Protein AF-A0A7W1EC37-F1 (afdb_monomer)

Foldseek 3Di:
DCVLVQDDPVVVVVVVVVCVVVVVVVCVVPVPVVVCLLLCVQFAPVVLSPDPVLVVQLVVQLCVVVVVCVVVVHDDDSLCSSLVSNQVSRCVVVVNDTPVVCCCVSRVVCVVVVVVVVVVVCCVVVVVVVVVCVVVLVDPPFFWDQDPDGDDPDSSDDPPDDDDDTDTDRD

Secondary structure (DSSP, 8-state):
-TTTTSS-HHHHHHHHHHHHHHHHHHHHHH-HHHHHHHTTBTTB-HHHHT-HHHHHHHHHHHHHHHHHHHHTT----HHHHHHHHHHHHHHHHTTT---HHHHIIIIIHHHHHHHHHHHHHHHHHHHHHHHHHHHTT--TT----BTTB-----SS---------------

Sequence (171 aa):
MIGSGTTGYRTALPWATVTTMLGSLLALLLARGLIAAFRGKGLVPEALTADPAFLLSVSVAAALTVLLATRLGLPVSTTHALIGGLVGAGAVATHGHLDLARLGATFVLPLLLSPLLALGLTVVLYGALARLRRGLGIARTSCLCAGEALLALSPAGAAALSATPISVTTG

Mean predicted aligned error: 11.74 Å

Nearest PDB structures (foldseek):
  1knz-assembly4_N  TM=3.595E-01  e=8.057E+00  Simian rotavirus A/SA11

Solvent-accessible surface area (backbone atoms only — not comparable to full-atom values): 10120 Å² total; per-residue (Å²): 87,64,92,53,70,50,41,56,69,85,61,48,51,61,55,52,52,53,52,51,51,51,49,51,54,50,42,65,73,72,40,63,71,58,56,50,57,75,57,40,71,77,47,49,64,67,74,53,65,69,33,66,67,53,52,48,53,19,51,49,48,16,48,53,51,51,51,52,34,55,75,71,72,46,95,72,60,68,66,58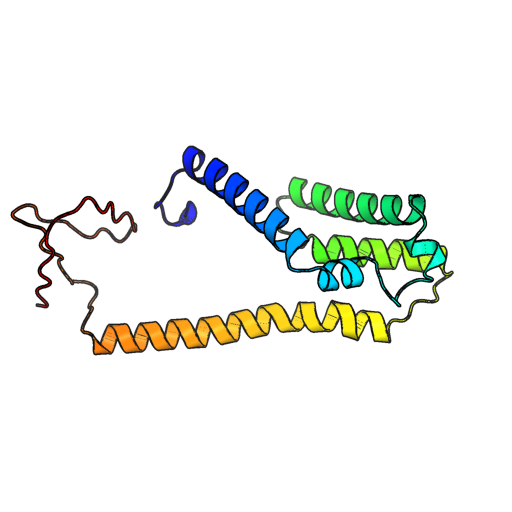,31,39,52,52,16,45,52,53,53,40,32,65,77,47,76,62,68,60,46,60,68,51,44,40,64,71,47,52,46,55,63,59,46,49,60,53,52,50,49,54,50,47,54,52,51,53,50,51,52,53,50,50,38,59,74,70,64,67,52,100,75,65,56,55,50,57,68,102,50,86,53,77,83,59,93,54,71,67,84,80,85,75,92,74,86,76,55,84,62,87,127

Structure (mmCIF, N/CA/C/O backbone):
data_AF-A0A7W1EC37-F1
#
_entry.id   AF-A0A7W1EC37-F1
#
loop_
_atom_site.group_PDB
_atom_site.id
_atom_site.type_symbol
_atom_site.label_atom_id
_atom_site.label_alt_id
_atom_site.label_comp_id
_atom_site.label_asym_id
_atom_site.label_entity_id
_atom_site.label_seq_id
_atom_site.pdbx_PDB_ins_code
_atom_site.Cartn_x
_atom_site.Cartn_y
_atom_site.Cartn_z
_atom_site.occupancy
_atom_site.B_iso_or_equiv
_atom_site.auth_seq_id
_atom_site.auth_comp_id
_atom_site.auth_asym_id
_atom_site.auth_atom_id
_atom_site.pdbx_PDB_model_num
ATOM 1 N N . MET A 1 1 ? -9.417 2.167 20.026 1.00 62.41 1 MET A N 1
ATOM 2 C CA . MET A 1 1 ? -8.679 2.830 21.122 1.00 62.41 1 MET A CA 1
ATOM 3 C C . MET A 1 1 ? -9.112 4.282 21.267 1.00 62.41 1 MET A C 1
ATOM 5 O O . MET A 1 1 ? -9.833 4.576 22.207 1.00 62.41 1 MET A O 1
ATOM 9 N N . ILE A 1 2 ? -8.787 5.165 20.315 1.00 80.88 2 ILE A N 1
ATOM 10 C CA . ILE A 1 2 ? -9.208 6.578 20.399 1.00 80.88 2 ILE A CA 1
ATOM 11 C C . ILE A 1 2 ? -10.729 6.713 20.203 1.00 80.88 2 ILE A C 1
ATOM 13 O O . ILE A 1 2 ? -11.407 7.305 21.032 1.00 80.88 2 ILE A O 1
ATOM 17 N N . GLY A 1 3 ? -11.293 6.062 19.178 1.00 79.06 3 GLY A N 1
ATOM 18 C CA . GLY A 1 3 ? -12.744 6.086 18.926 1.00 79.06 3 GLY A CA 1
ATOM 19 C C . GLY A 1 3 ? -13.606 5.352 19.965 1.00 79.06 3 GLY A C 1
ATOM 20 O O . GLY A 1 3 ? -14.812 5.546 19.992 1.00 79.06 3 GLY A O 1
ATOM 21 N N . SER A 1 4 ? -13.005 4.523 20.827 1.00 81.19 4 SER A N 1
ATOM 22 C CA . SER A 1 4 ? -13.695 3.804 21.911 1.00 81.19 4 SER A CA 1
ATOM 23 C C . SER A 1 4 ? -13.587 4.512 23.268 1.00 81.19 4 SER A C 1
ATOM 25 O O . SER A 1 4 ? -14.060 3.975 24.264 1.00 81.19 4 SER A O 1
ATOM 27 N N . GLY A 1 5 ? -12.919 5.673 23.333 1.00 76.75 5 GLY A N 1
ATOM 28 C CA . GLY A 1 5 ? -12.695 6.428 24.573 1.00 76.75 5 GLY A CA 1
ATOM 29 C C . GLY A 1 5 ? -11.745 5.761 25.576 1.00 76.75 5 GLY A C 1
ATOM 30 O O . GLY A 1 5 ? -11.600 6.246 26.691 1.00 76.75 5 GLY A O 1
ATOM 31 N N . THR A 1 6 ? -11.088 4.658 25.203 1.00 79.88 6 THR A N 1
ATOM 32 C CA . THR A 1 6 ? -10.270 3.852 26.126 1.00 79.88 6 THR A CA 1
ATOM 33 C C . THR A 1 6 ? -8.872 4.434 26.345 1.00 79.88 6 THR A C 1
ATOM 35 O O . THR A 1 6 ? -8.263 4.180 27.378 1.00 79.88 6 THR A O 1
ATOM 38 N N . THR A 1 7 ? -8.335 5.200 25.386 1.00 80.06 7 THR A N 1
ATOM 39 C CA . THR A 1 7 ? -7.050 5.912 25.517 1.00 80.06 7 THR A CA 1
ATOM 40 C C . THR A 1 7 ? -7.074 7.259 24.787 1.00 80.06 7 THR A C 1
ATOM 42 O O . THR A 1 7 ? -7.719 7.403 23.747 1.00 80.06 7 THR A O 1
ATOM 45 N N . GLY A 1 8 ? -6.358 8.256 25.322 1.00 85.19 8 GLY A N 1
ATOM 46 C CA . GLY A 1 8 ? -6.213 9.579 24.705 1.00 85.19 8 GLY A CA 1
ATOM 47 C C . GLY A 1 8 ? -5.173 9.610 23.578 1.00 85.19 8 GLY A C 1
ATOM 48 O O . GLY A 1 8 ? -4.276 8.773 23.517 1.00 85.19 8 GLY A O 1
ATOM 49 N N . TYR A 1 9 ? -5.244 10.615 22.699 1.00 86.44 9 TYR A N 1
ATOM 50 C CA . TYR A 1 9 ? -4.319 10.758 21.561 1.00 86.44 9 TYR A CA 1
ATOM 51 C C . TYR A 1 9 ? -2.842 10.806 21.990 1.00 86.44 9 TYR A C 1
ATOM 53 O O . TYR A 1 9 ? -1.997 10.113 21.425 1.00 86.44 9 TYR A O 1
ATOM 61 N N . ARG A 1 10 ? -2.542 11.580 23.044 1.00 87.94 10 ARG A N 1
ATOM 62 C CA . ARG A 1 10 ? -1.172 11.786 23.545 1.00 87.94 10 ARG A CA 1
ATOM 63 C C . ARG A 1 10 ? -0.522 10.503 24.063 1.00 87.94 10 ARG A C 1
ATOM 65 O O . ARG A 1 10 ? 0.695 10.386 24.003 1.00 87.94 10 ARG A O 1
ATOM 72 N N . THR A 1 11 ? -1.315 9.552 24.553 1.00 86.75 11 THR A N 1
ATOM 73 C CA . THR A 1 11 ? -0.819 8.248 25.005 1.00 86.75 11 THR A CA 1
ATOM 74 C C . THR A 1 11 ? -0.880 7.204 23.897 1.00 86.75 11 THR A C 1
ATOM 76 O O . THR A 1 11 ? 0.028 6.393 23.793 1.00 86.75 11 THR A O 1
ATOM 79 N N . ALA A 1 12 ? -1.885 7.233 23.020 1.00 89.31 12 ALA A N 1
ATOM 80 C CA . ALA A 1 12 ? -2.005 6.277 21.920 1.00 89.31 12 ALA A CA 1
ATOM 81 C C . ALA A 1 12 ? -0.859 6.388 20.897 1.00 89.31 12 ALA A C 1
ATOM 83 O O . ALA A 1 12 ? -0.392 5.369 20.391 1.00 89.31 12 ALA A O 1
ATOM 84 N N . LEU A 1 13 ? -0.388 7.608 20.615 1.00 91.00 13 LEU A N 1
ATOM 85 C CA . LEU A 1 13 ? 0.644 7.853 19.608 1.00 91.00 13 LEU A CA 1
ATOM 86 C C . LEU A 1 13 ? 1.986 7.144 19.897 1.00 91.00 13 LEU A C 1
ATOM 88 O O . LEU A 1 13 ? 2.445 6.424 19.011 1.00 91.00 13 LEU A O 1
ATOM 92 N N . PRO A 1 14 ? 2.610 7.259 21.090 1.00 92.94 14 PRO A N 1
ATOM 93 C CA . PRO A 1 14 ? 3.864 6.554 21.375 1.00 92.94 14 PRO A CA 1
ATOM 94 C C . PRO A 1 14 ? 3.713 5.026 21.373 1.00 92.94 14 PRO 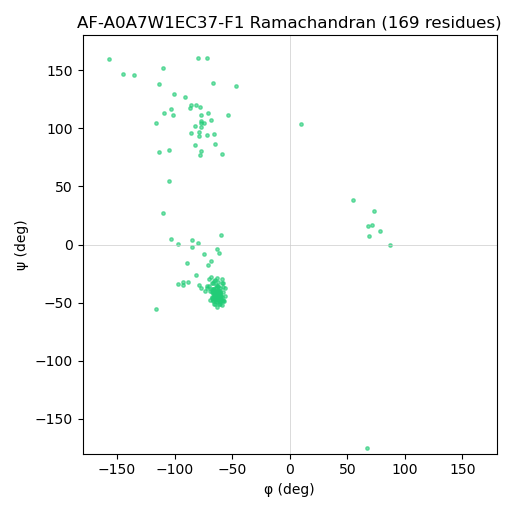A C 1
ATOM 96 O O . PRO A 1 14 ? 4.606 4.317 20.918 1.00 92.94 14 PRO A O 1
ATOM 99 N N . TRP A 1 15 ? 2.574 4.491 21.824 1.00 90.62 15 TRP A N 1
ATOM 100 C CA . TRP A 1 15 ? 2.318 3.049 21.736 1.00 90.62 15 TRP A CA 1
ATOM 101 C C . TRP A 1 15 ? 2.241 2.577 20.283 1.00 90.62 15 TRP A C 1
ATOM 103 O O . TRP A 1 15 ? 2.835 1.556 19.930 1.00 90.62 15 TRP A O 1
ATOM 113 N N . ALA A 1 16 ? 1.551 3.332 19.424 1.00 91.38 16 ALA A N 1
ATOM 114 C CA . ALA A 1 16 ? 1.447 3.020 18.004 1.00 91.38 16 ALA A CA 1
ATOM 115 C C . ALA A 1 16 ? 2.814 3.069 17.304 1.00 91.38 16 ALA A C 1
ATOM 117 O O . ALA A 1 16 ? 3.132 2.167 16.529 1.00 91.38 16 ALA A O 1
ATOM 118 N N . THR A 1 17 ? 3.648 4.073 17.594 1.00 93.31 17 THR A N 1
ATOM 119 C CA . THR A 1 17 ? 4.979 4.182 16.975 1.00 93.31 17 THR A CA 1
ATOM 120 C C . THR A 1 17 ? 5.898 3.042 17.406 1.00 93.31 17 THR A C 1
ATOM 122 O O . THR A 1 17 ? 6.490 2.395 16.544 1.00 93.31 17 THR A O 1
ATOM 125 N N . VAL A 1 18 ? 5.970 2.735 18.706 1.00 95.56 18 VAL A N 1
ATOM 126 C CA . VAL A 1 18 ? 6.823 1.655 19.233 1.00 95.56 18 VAL A CA 1
ATOM 127 C C . VAL A 1 18 ? 6.397 0.295 18.684 1.00 95.56 18 VAL A C 1
ATOM 129 O O . VAL A 1 18 ? 7.233 -0.455 18.183 1.00 95.56 18 VAL A O 1
ATOM 132 N N . THR A 1 19 ? 5.099 -0.019 18.715 1.00 94.00 19 THR A N 1
ATOM 133 C CA . THR A 1 19 ? 4.590 -1.306 18.205 1.00 94.00 19 THR A CA 1
ATOM 134 C C . THR A 1 19 ? 4.772 -1.448 16.695 1.00 94.00 19 THR A C 1
ATOM 136 O O . THR A 1 19 ? 5.161 -2.519 16.234 1.00 94.00 19 THR A O 1
ATOM 139 N N . THR A 1 20 ? 4.579 -0.371 15.925 1.00 93.56 20 THR A N 1
ATOM 140 C CA . THR A 1 20 ? 4.832 -0.371 14.473 1.00 93.56 20 THR A CA 1
ATOM 141 C C . THR A 1 20 ? 6.312 -0.585 14.167 1.00 93.56 20 THR A C 1
ATOM 143 O O . THR A 1 20 ? 6.650 -1.360 13.271 1.00 93.56 20 THR A O 1
ATOM 146 N N . MET A 1 21 ? 7.203 0.067 14.919 1.00 94.06 21 MET A N 1
ATOM 147 C CA . MET A 1 21 ? 8.648 -0.040 14.723 1.00 94.06 21 MET A CA 1
ATOM 148 C C . MET A 1 21 ? 9.145 -1.452 15.061 1.00 94.06 21 MET A C 1
ATOM 150 O O . MET A 1 21 ? 9.788 -2.090 14.228 1.00 94.06 21 MET A O 1
ATOM 154 N N . LEU A 1 22 ? 8.739 -1.991 16.215 1.00 95.75 22 LEU A N 1
ATOM 155 C CA . LEU A 1 22 ? 9.045 -3.366 16.621 1.00 95.75 22 LEU A CA 1
ATOM 156 C C . LEU A 1 22 ? 8.487 -4.400 15.636 1.00 95.75 22 LEU A C 1
ATOM 158 O O . LEU A 1 22 ? 9.208 -5.308 15.227 1.00 95.75 22 LEU A O 1
ATOM 162 N N . GLY A 1 23 ? 7.228 -4.248 15.220 1.00 93.31 23 GLY A N 1
ATOM 163 C CA . GLY A 1 23 ? 6.596 -5.143 14.251 1.00 93.31 23 GLY A CA 1
ATOM 164 C C . GLY A 1 23 ? 7.296 -5.119 12.893 1.00 93.31 23 GLY A C 1
ATOM 165 O O . GLY A 1 23 ? 7.522 -6.174 12.306 1.00 93.31 23 GLY A O 1
ATOM 166 N N . SER A 1 24 ? 7.706 -3.939 12.421 1.00 90.00 24 SER A N 1
ATOM 167 C CA . SER A 1 24 ? 8.441 -3.791 11.159 1.00 90.00 24 SER A CA 1
ATOM 168 C C . SER A 1 24 ? 9.822 -4.443 11.226 1.00 90.00 24 SER A C 1
ATOM 170 O O . SER A 1 24 ? 10.190 -5.179 10.314 1.00 90.00 24 SER A O 1
ATOM 172 N N . LEU A 1 25 ? 10.570 -4.238 12.317 1.00 91.81 25 LEU A N 1
ATOM 173 C CA . LEU A 1 25 ? 11.853 -4.912 12.535 1.00 91.81 25 LEU A CA 1
ATOM 174 C C . LEU A 1 25 ? 11.683 -6.432 12.552 1.00 91.81 25 LEU A C 1
ATOM 176 O O . LEU A 1 25 ? 12.401 -7.141 11.850 1.00 91.81 25 LEU A O 1
ATOM 180 N N . LEU A 1 26 ? 10.700 -6.935 13.301 1.00 91.44 26 LEU A N 1
ATOM 181 C CA . LEU A 1 26 ? 10.435 -8.368 13.377 1.00 91.44 26 LEU A CA 1
ATOM 182 C C . LEU A 1 26 ? 10.023 -8.934 12.010 1.00 91.44 26 LEU A C 1
ATOM 184 O O . LEU A 1 26 ? 10.509 -9.990 11.610 1.00 91.44 26 LEU A O 1
ATOM 188 N N . ALA A 1 27 ? 9.200 -8.210 11.248 1.00 87.94 27 ALA A N 1
ATOM 189 C CA . ALA A 1 27 ? 8.830 -8.594 9.890 1.00 87.94 27 ALA A CA 1
ATOM 190 C C . ALA A 1 27 ? 10.052 -8.675 8.961 1.00 87.94 27 ALA A C 1
ATOM 192 O O . ALA A 1 27 ? 10.153 -9.624 8.189 1.00 87.94 27 ALA A O 1
ATOM 193 N N . LEU A 1 28 ? 11.014 -7.751 9.061 1.00 84.69 28 LEU A N 1
ATOM 194 C CA . LEU A 1 28 ? 12.255 -7.818 8.277 1.00 84.69 28 LEU A CA 1
ATOM 195 C C . LEU A 1 28 ? 13.101 -9.053 8.624 1.00 84.69 28 LEU A C 1
ATOM 197 O O . LEU A 1 28 ? 13.721 -9.641 7.737 1.00 84.69 28 LEU A O 1
ATOM 201 N N . LEU A 1 29 ? 13.108 -9.464 9.894 1.00 85.81 29 LEU A N 1
ATOM 202 C CA . LEU A 1 29 ? 13.852 -10.639 10.347 1.00 85.81 29 LEU A CA 1
ATOM 203 C C . LEU A 1 29 ? 13.186 -11.954 9.910 1.00 85.81 29 LEU A C 1
ATOM 205 O O . LEU A 1 29 ? 13.884 -12.883 9.498 1.00 85.81 29 LEU A O 1
ATOM 209 N N . LEU A 1 30 ? 11.852 -12.030 9.972 1.00 84.44 30 LEU A N 1
ATOM 210 C CA . LEU A 1 30 ? 11.093 -13.265 9.734 1.00 84.44 30 LEU A CA 1
ATOM 211 C C . LEU A 1 30 ? 10.639 -13.435 8.272 1.00 84.44 30 LEU A C 1
ATOM 213 O O . LEU A 1 30 ? 10.564 -14.558 7.777 1.00 84.44 30 LEU A O 1
ATOM 217 N N . ALA A 1 31 ? 10.342 -12.349 7.554 1.00 80.00 31 ALA A N 1
ATOM 218 C CA . ALA A 1 31 ? 9.652 -12.386 6.262 1.00 80.00 31 ALA A CA 1
ATOM 219 C C . ALA A 1 31 ? 10.589 -12.141 5.063 1.00 80.00 31 ALA A C 1
ATOM 221 O O . ALA A 1 31 ? 10.327 -11.301 4.199 1.00 80.00 31 ALA A O 1
ATOM 222 N N . ARG A 1 32 ? 11.671 -12.928 4.956 1.00 70.00 32 ARG A N 1
ATOM 223 C CA . ARG A 1 32 ? 12.629 -12.846 3.829 1.00 70.00 32 ARG A CA 1
ATOM 224 C C . ARG A 1 32 ? 11.975 -13.062 2.456 1.00 70.00 32 ARG A C 1
ATOM 226 O O . ARG A 1 32 ? 12.345 -12.402 1.488 1.00 70.00 32 ARG A O 1
ATOM 233 N N . GLY A 1 33 ? 10.983 -13.953 2.373 1.00 66.50 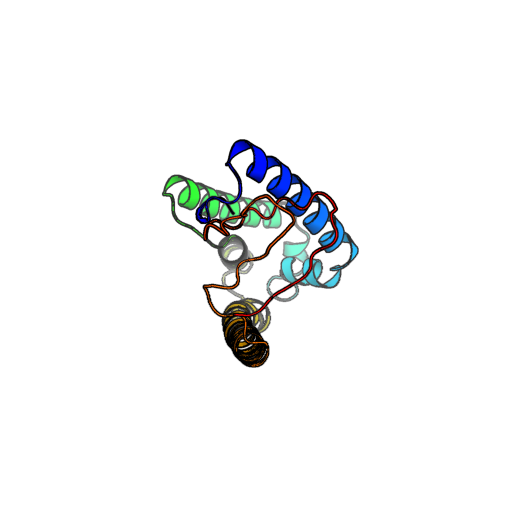33 GLY A N 1
ATOM 234 C CA . GLY A 1 33 ? 10.257 -14.245 1.129 1.00 66.50 33 GLY A CA 1
ATOM 235 C C . GLY A 1 33 ? 9.339 -13.109 0.665 1.00 66.50 33 GLY A C 1
ATOM 236 O O . GLY A 1 33 ? 9.171 -12.906 -0.535 1.00 66.50 33 GLY A O 1
ATOM 237 N N . LEU A 1 34 ? 8.803 -12.318 1.598 1.00 67.06 34 LEU A N 1
ATOM 238 C CA . LEU A 1 34 ? 7.887 -11.220 1.288 1.00 67.06 34 LEU A CA 1
ATOM 239 C C . LEU A 1 34 ? 8.628 -10.055 0.617 1.00 67.06 34 LEU A C 1
ATOM 241 O O . LEU A 1 34 ? 8.142 -9.471 -0.346 1.00 67.06 34 LEU A O 1
ATOM 245 N N . ILE A 1 35 ? 9.862 -9.791 1.056 1.00 67.81 35 ILE A N 1
ATOM 246 C CA . ILE A 1 35 ? 10.744 -8.787 0.448 1.00 67.81 35 ILE A CA 1
ATOM 247 C C . ILE A 1 35 ? 11.038 -9.138 -1.017 1.00 67.81 35 ILE A C 1
ATOM 249 O O . ILE A 1 35 ? 11.084 -8.249 -1.862 1.00 67.81 35 ILE A O 1
ATOM 253 N N . ALA A 1 36 ? 11.206 -10.423 -1.347 1.00 65.38 36 ALA A N 1
ATOM 254 C CA . ALA A 1 36 ? 11.430 -10.854 -2.727 1.00 65.38 36 ALA A CA 1
ATOM 255 C C . ALA A 1 36 ? 10.204 -10.615 -3.629 1.00 65.38 36 ALA A C 1
ATOM 257 O O . ALA A 1 36 ? 10.374 -10.281 -4.800 1.00 65.38 36 ALA A O 1
ATOM 258 N N . ALA A 1 37 ? 8.985 -10.722 -3.089 1.00 65.12 37 ALA A N 1
ATOM 259 C CA . ALA A 1 37 ? 7.760 -10.407 -3.824 1.00 65.12 37 ALA A CA 1
ATOM 260 C C . ALA A 1 37 ? 7.655 -8.904 -4.142 1.00 65.12 37 ALA A C 1
ATOM 262 O O . ALA A 1 37 ? 7.334 -8.528 -5.267 1.00 65.12 37 ALA A O 1
ATOM 263 N N . PHE A 1 38 ? 8.021 -8.034 -3.194 1.00 64.62 38 PHE A N 1
ATOM 264 C CA . PHE A 1 38 ? 7.979 -6.577 -3.384 1.00 64.62 38 PHE A CA 1
ATOM 265 C C . PHE A 1 38 ? 9.093 -6.007 -4.278 1.00 64.62 38 PHE A C 1
ATOM 267 O O . PHE A 1 38 ? 9.018 -4.843 -4.657 1.00 64.62 38 PHE A O 1
ATOM 274 N N . ARG A 1 39 ? 10.088 -6.813 -4.680 1.00 66.12 39 ARG A N 1
ATOM 275 C CA . ARG A 1 39 ? 11.075 -6.433 -5.712 1.00 66.12 39 ARG A CA 1
ATOM 276 C C . ARG A 1 39 ? 10.546 -6.570 -7.146 1.00 66.12 39 ARG A C 1
ATOM 278 O O . ARG A 1 39 ? 11.293 -6.326 -8.082 1.00 66.12 39 ARG A O 1
ATOM 285 N N . GLY A 1 40 ? 9.285 -6.975 -7.336 1.00 63.06 40 GLY A N 1
ATOM 286 C CA . GLY A 1 40 ? 8.705 -7.159 -8.671 1.00 63.06 40 GLY A CA 1
ATOM 287 C C . GLY A 1 40 ? 9.229 -8.404 -9.388 1.00 63.06 40 GLY A C 1
ATOM 288 O O . GLY A 1 40 ? 9.295 -8.423 -10.616 1.00 63.06 40 GLY A O 1
ATOM 289 N N . LYS A 1 41 ? 9.617 -9.441 -8.630 1.00 66.25 41 LYS A N 1
ATOM 290 C CA . LYS A 1 41 ? 10.206 -10.676 -9.161 1.00 66.25 41 LYS A CA 1
ATOM 291 C C . LYS A 1 41 ? 9.310 -11.287 -10.245 1.00 66.25 41 LYS A C 1
ATOM 293 O O . LYS A 1 41 ? 8.224 -11.786 -9.960 1.00 66.25 41 LYS A O 1
ATOM 298 N N . GLY A 1 42 ? 9.794 -11.262 -11.486 1.00 67.56 42 GLY A N 1
ATOM 299 C CA . GLY A 1 42 ? 9.086 -11.795 -12.649 1.00 67.56 42 GLY A CA 1
ATOM 300 C C . GLY A 1 42 ? 7.975 -10.907 -13.220 1.00 67.56 42 GLY A C 1
ATOM 301 O O . GLY A 1 42 ? 7.207 -11.410 -14.028 1.00 67.56 42 GLY A O 1
ATOM 302 N N . LEU A 1 43 ? 7.857 -9.636 -12.813 1.00 74.44 43 LEU A N 1
ATOM 303 C CA . LEU A 1 43 ? 6.995 -8.647 -13.485 1.00 74.44 43 LEU A CA 1
ATOM 304 C C . LEU A 1 43 ? 7.751 -7.760 -14.473 1.00 74.44 43 LEU A C 1
ATOM 306 O O . LEU A 1 43 ? 7.185 -7.319 -15.467 1.00 74.44 43 LEU A O 1
ATOM 310 N N . VAL A 1 44 ? 9.005 -7.458 -14.156 1.00 77.25 44 VAL A N 1
ATOM 311 C CA . VAL A 1 44 ? 9.879 -6.555 -14.905 1.00 77.25 44 VAL A CA 1
ATOM 312 C C . VAL A 1 44 ? 11.249 -7.242 -15.009 1.00 77.25 44 VAL A C 1
ATOM 314 O O . VAL A 1 44 ? 11.611 -7.967 -14.073 1.00 77.25 44 VAL A O 1
ATOM 317 N N . PRO A 1 45 ? 12.006 -7.074 -16.115 1.00 77.25 45 PRO A N 1
ATOM 318 C CA . PRO A 1 45 ? 13.350 -7.633 -16.257 1.00 77.25 45 PRO A CA 1
ATOM 319 C C . PRO A 1 45 ? 14.226 -7.398 -15.020 1.00 77.25 45 PRO A C 1
ATOM 321 O O . PRO A 1 45 ? 14.265 -6.284 -14.495 1.00 77.25 45 PRO A O 1
ATOM 324 N N . GLU A 1 46 ? 14.965 -8.422 -14.575 1.00 76.69 46 GLU A N 1
ATOM 325 C CA . GLU A 1 46 ? 15.754 -8.330 -13.333 1.00 76.69 46 GLU A CA 1
ATOM 326 C C . GLU A 1 46 ? 16.785 -7.189 -13.371 1.00 76.69 46 GLU A C 1
ATOM 328 O O . GLU A 1 46 ? 17.030 -6.550 -12.348 1.00 76.69 46 GLU A O 1
ATOM 333 N N . ALA A 1 47 ? 17.293 -6.855 -14.563 1.00 79.88 47 ALA A N 1
ATOM 334 C CA . ALA A 1 47 ? 18.175 -5.711 -14.793 1.00 79.88 47 ALA A CA 1
ATOM 335 C C . ALA A 1 47 ? 17.571 -4.373 -14.326 1.00 79.88 47 ALA A C 1
ATOM 337 O O . ALA A 1 47 ? 18.279 -3.551 -13.755 1.00 79.88 47 ALA A O 1
ATOM 338 N N . LEU A 1 48 ? 16.260 -4.172 -14.505 1.00 80.75 48 LEU A N 1
ATOM 339 C CA . LEU A 1 48 ? 15.563 -2.960 -14.060 1.00 80.75 48 LEU A CA 1
ATOM 340 C C . LEU A 1 48 ? 15.276 -2.996 -12.558 1.00 80.75 48 LEU A C 1
ATOM 342 O O . LEU A 1 48 ? 15.350 -1.977 -11.885 1.00 80.75 48 LEU A O 1
ATOM 346 N N . THR A 1 49 ? 14.995 -4.174 -11.996 1.00 79.25 49 THR A N 1
ATOM 347 C CA . THR A 1 49 ? 14.771 -4.313 -10.545 1.00 79.25 49 THR A CA 1
ATOM 348 C C . THR A 1 49 ? 16.051 -4.152 -9.716 1.00 79.25 49 THR A C 1
ATOM 350 O O . THR A 1 49 ? 15.973 -3.914 -8.510 1.00 79.25 49 THR A O 1
ATOM 353 N N . ALA A 1 50 ? 17.219 -4.272 -10.355 1.00 83.44 50 ALA A N 1
ATOM 354 C CA . ALA A 1 50 ? 18.525 -3.995 -9.765 1.00 83.44 50 ALA A CA 1
ATOM 355 C C . ALA A 1 50 ? 18.958 -2.527 -9.924 1.00 83.44 50 ALA A C 1
ATOM 357 O O . ALA A 1 50 ? 19.870 -2.095 -9.220 1.00 83.44 50 ALA A O 1
ATOM 358 N N . ASP A 1 51 ? 18.315 -1.766 -10.815 1.00 88.56 51 ASP A N 1
ATOM 359 C CA . ASP A 1 51 ? 18.639 -0.365 -11.067 1.00 88.56 51 ASP A CA 1
ATOM 360 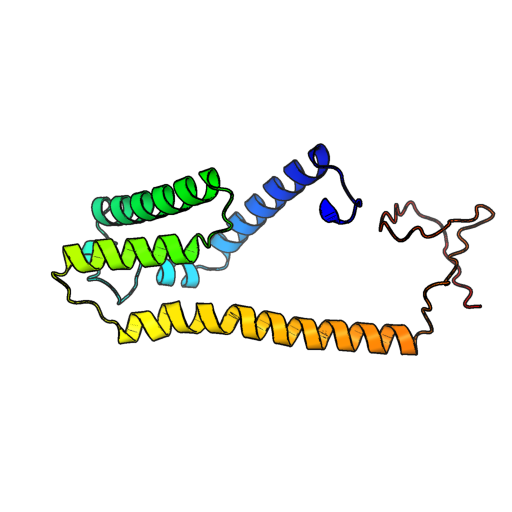C C . ASP A 1 51 ? 18.064 0.544 -9.958 1.00 88.56 51 ASP A C 1
ATOM 362 O O . ASP A 1 51 ? 16.839 0.626 -9.779 1.00 88.56 51 ASP A O 1
ATOM 366 N N . PRO A 1 52 ? 18.916 1.271 -9.208 1.00 89.12 52 PRO A N 1
ATOM 367 C CA . PRO A 1 52 ? 18.462 2.221 -8.200 1.00 89.12 52 PRO A CA 1
ATOM 368 C C . PRO A 1 52 ? 17.558 3.321 -8.766 1.00 89.12 52 PRO A C 1
ATOM 370 O O . PRO A 1 52 ? 16.642 3.760 -8.068 1.00 89.12 52 PRO A O 1
ATOM 373 N N . ALA A 1 53 ? 17.780 3.761 -10.011 1.00 91.19 53 ALA A N 1
ATOM 374 C CA . ALA A 1 53 ? 16.983 4.824 -10.623 1.00 91.19 53 ALA A CA 1
ATOM 375 C C . ALA A 1 53 ? 15.532 4.375 -10.849 1.00 91.19 53 ALA A C 1
ATOM 377 O O . ALA A 1 53 ? 14.590 5.115 -10.545 1.00 91.19 53 ALA A O 1
ATOM 378 N N . PHE A 1 54 ? 15.342 3.129 -11.289 1.00 90.38 54 PHE A N 1
ATOM 379 C CA . PHE A 1 54 ? 14.022 2.522 -11.429 1.00 90.38 54 PHE A CA 1
ATOM 380 C C . PHE A 1 54 ? 13.295 2.438 -10.079 1.00 90.38 54 PHE A C 1
ATOM 382 O O . PHE A 1 54 ? 12.172 2.931 -9.951 1.00 90.38 54 PHE A O 1
ATOM 389 N N . LEU A 1 55 ? 13.937 1.896 -9.040 1.00 89.06 55 LEU A N 1
ATOM 390 C CA . LEU A 1 55 ? 13.329 1.790 -7.705 1.00 89.06 55 LEU A CA 1
ATOM 391 C C . LEU A 1 55 ? 13.009 3.163 -7.093 1.00 89.06 55 LEU A C 1
ATOM 393 O O . LEU A 1 55 ? 11.980 3.336 -6.427 1.00 89.06 55 LEU A O 1
ATOM 397 N N . LEU A 1 56 ? 13.858 4.160 -7.347 1.00 92.81 56 LEU A N 1
ATOM 398 C CA . LEU A 1 56 ? 13.611 5.534 -6.930 1.00 92.81 56 LEU A CA 1
ATOM 399 C C . LEU A 1 56 ? 12.388 6.116 -7.650 1.00 92.81 56 LEU A C 1
ATOM 401 O O . LEU A 1 56 ? 11.529 6.701 -6.999 1.00 92.81 56 LEU A O 1
ATOM 405 N N . SER A 1 57 ? 12.232 5.875 -8.955 1.00 93.38 57 SER A N 1
ATOM 406 C CA . SER A 1 57 ? 11.048 6.326 -9.700 1.00 93.38 57 SER A CA 1
ATOM 407 C C . SER A 1 57 ? 9.744 5.722 -9.155 1.00 93.38 57 SER A C 1
ATOM 409 O O . SER A 1 57 ? 8.771 6.444 -8.926 1.00 93.38 57 SER A O 1
ATOM 411 N N . VAL A 1 58 ? 9.748 4.418 -8.847 1.00 92.81 58 VAL A N 1
ATOM 412 C CA . VAL A 1 58 ? 8.598 3.703 -8.274 1.00 92.81 58 VAL A CA 1
ATOM 413 C C . VAL A 1 58 ? 8.251 4.249 -6.890 1.00 92.81 58 VAL A C 1
ATOM 415 O O . VAL A 1 58 ? 7.085 4.531 -6.604 1.00 92.81 58 VAL A O 1
ATOM 418 N N . SER A 1 59 ? 9.256 4.426 -6.029 1.00 93.25 59 SER A N 1
ATOM 419 C CA . SER A 1 59 ? 9.049 4.934 -4.669 1.00 93.25 59 SER A CA 1
ATOM 420 C C . SER A 1 59 ? 8.576 6.388 -4.650 1.00 93.25 59 SER A C 1
ATOM 422 O O . SER A 1 59 ? 7.678 6.709 -3.872 1.00 93.25 59 SER A O 1
ATOM 424 N N . VAL A 1 60 ? 9.089 7.246 -5.537 1.00 96.00 60 VAL A N 1
ATOM 425 C CA . VAL A 1 60 ? 8.627 8.634 -5.682 1.00 96.00 60 VAL A CA 1
ATOM 426 C C . VAL A 1 60 ? 7.182 8.676 -6.172 1.00 96.00 60 VAL A C 1
ATOM 428 O O . VAL A 1 60 ? 6.368 9.376 -5.574 1.00 96.00 60 VAL A O 1
ATOM 431 N N . ALA A 1 61 ? 6.822 7.894 -7.193 1.00 95.75 61 ALA A N 1
ATOM 432 C CA . ALA A 1 61 ? 5.444 7.830 -7.684 1.00 95.75 61 ALA A CA 1
ATOM 433 C C . ALA A 1 61 ? 4.461 7.388 -6.582 1.00 95.75 61 ALA A C 1
ATOM 435 O O . ALA A 1 61 ? 3.414 8.014 -6.377 1.00 95.75 61 ALA A O 1
ATOM 436 N N . ALA A 1 62 ? 4.822 6.355 -5.816 1.00 95.62 62 ALA A N 1
ATOM 437 C CA . ALA A 1 62 ? 4.017 5.884 -4.695 1.00 95.62 62 ALA A CA 1
ATOM 438 C C . ALA A 1 62 ? 3.925 6.927 -3.568 1.00 95.62 62 ALA A C 1
ATOM 440 O O . ALA A 1 62 ? 2.832 7.197 -3.068 1.00 95.62 62 ALA A O 1
ATOM 441 N N . ALA A 1 63 ? 5.048 7.548 -3.194 1.00 95.81 63 ALA A N 1
ATOM 442 C CA . ALA A 1 63 ? 5.100 8.570 -2.154 1.00 95.81 63 ALA A CA 1
ATOM 443 C C . ALA A 1 63 ? 4.268 9.802 -2.523 1.00 95.81 63 ALA A C 1
ATOM 445 O O . ALA A 1 63 ? 3.499 10.279 -1.692 1.00 95.81 63 ALA A O 1
ATOM 446 N N . LEU A 1 64 ? 4.361 10.279 -3.768 1.00 96.69 64 LEU A N 1
ATOM 447 C CA . LEU A 1 64 ? 3.551 11.391 -4.267 1.00 96.69 64 LEU A CA 1
ATOM 448 C C . LEU A 1 64 ? 2.059 11.057 -4.223 1.00 96.69 64 LEU A C 1
ATOM 450 O O . LEU A 1 64 ? 1.268 11.870 -3.749 1.00 96.69 64 LEU A O 1
ATOM 454 N N . THR A 1 65 ? 1.683 9.847 -4.641 1.00 95.75 65 THR A N 1
ATOM 455 C CA . THR A 1 65 ? 0.288 9.382 -4.600 1.00 95.75 65 THR A CA 1
ATOM 456 C C . THR A 1 65 ? -0.254 9.366 -3.169 1.00 95.75 65 THR A C 1
ATOM 458 O O . THR A 1 65 ? -1.323 9.913 -2.894 1.00 95.75 65 THR A O 1
ATOM 461 N N . VAL A 1 66 ? 0.497 8.776 -2.234 1.00 96.31 66 VAL A N 1
ATOM 462 C CA . VAL A 1 66 ? 0.100 8.685 -0.821 1.00 96.31 66 VAL A CA 1
ATOM 463 C C . VAL A 1 66 ? 0.069 10.064 -0.172 1.00 96.31 66 VAL A C 1
ATOM 465 O O . VAL A 1 66 ? -0.867 10.370 0.566 1.00 96.31 66 VAL A O 1
ATOM 468 N N . LEU A 1 67 ? 1.053 10.919 -0.456 1.00 96.25 67 LEU A N 1
ATOM 469 C CA . LEU A 1 67 ? 1.115 12.274 0.082 1.00 96.25 67 LEU A CA 1
ATOM 470 C C . LEU A 1 67 ? -0.071 13.109 -0.403 1.00 96.25 67 LEU A C 1
ATOM 472 O O . LEU A 1 67 ? -0.715 13.771 0.409 1.00 96.25 67 LEU A O 1
ATOM 476 N N . LEU A 1 68 ? -0.394 13.039 -1.697 1.00 96.75 68 LEU A N 1
ATOM 477 C CA . LEU A 1 68 ? -1.540 13.738 -2.270 1.00 96.75 68 LEU A CA 1
ATOM 478 C C . LEU A 1 68 ? -2.848 13.276 -1.620 1.00 96.75 68 LEU A C 1
ATOM 480 O O . LEU A 1 68 ? -3.625 14.103 -1.151 1.00 96.75 68 LEU A O 1
ATOM 484 N N . ALA A 1 69 ? -3.062 11.966 -1.505 1.00 96.00 69 ALA A N 1
ATOM 485 C CA . ALA A 1 69 ? -4.245 11.423 -0.844 1.00 96.00 69 ALA A CA 1
ATOM 486 C C . ALA A 1 69 ? -4.332 11.815 0.640 1.00 96.00 69 ALA A C 1
ATOM 488 O O . ALA A 1 69 ? -5.402 12.186 1.120 1.00 96.00 69 ALA A O 1
ATOM 489 N N . THR A 1 70 ? -3.196 11.814 1.345 1.00 94.88 70 THR A N 1
ATOM 490 C CA . THR A 1 70 ? -3.113 12.241 2.750 1.00 94.88 70 THR A CA 1
ATOM 491 C C . THR A 1 70 ? -3.494 13.714 2.897 1.00 94.88 70 THR A C 1
ATOM 493 O O . THR A 1 70 ? -4.229 14.066 3.816 1.00 94.88 70 THR A O 1
ATOM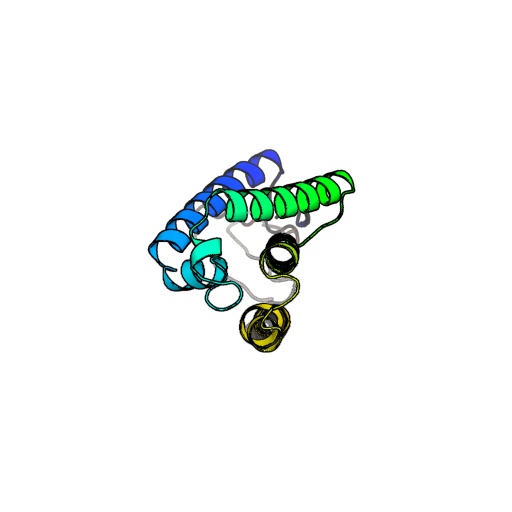 496 N N . ARG A 1 71 ? -3.059 14.583 1.971 1.00 96.12 71 ARG A N 1
ATOM 497 C CA . ARG A 1 71 ? -3.454 16.004 1.946 1.00 96.12 71 ARG A CA 1
ATOM 498 C C . ARG A 1 71 ? -4.947 16.202 1.682 1.00 96.12 71 ARG A C 1
ATOM 500 O O . ARG A 1 71 ? -5.510 17.170 2.179 1.00 96.12 71 ARG A O 1
ATOM 507 N N . LEU A 1 72 ? -5.571 15.296 0.934 1.00 95.94 72 LEU A N 1
ATOM 508 C CA . LEU A 1 72 ? -7.011 15.298 0.661 1.00 95.94 72 LEU A CA 1
ATOM 509 C C . LEU A 1 72 ? -7.840 14.616 1.766 1.00 95.94 72 LEU A C 1
ATOM 511 O O . LEU A 1 72 ? -9.063 14.582 1.671 1.00 95.94 72 LEU A O 1
ATOM 515 N N . GLY A 1 73 ? -7.203 14.061 2.804 1.00 94.31 73 GLY A N 1
ATOM 516 C CA . GLY A 1 73 ? -7.885 13.333 3.879 1.00 94.31 73 GLY A CA 1
ATOM 517 C C . GLY A 1 73 ? -8.447 11.969 3.459 1.00 94.31 73 GLY A C 1
ATOM 518 O O . GLY A 1 73 ? -9.297 11.419 4.157 1.00 94.31 73 GLY A O 1
ATOM 519 N N . LEU A 1 74 ? -7.992 11.414 2.329 1.00 95.00 74 LEU A N 1
ATOM 520 C CA . LEU A 1 74 ? -8.474 10.142 1.793 1.00 95.00 74 LEU A CA 1
ATOM 521 C C . LEU A 1 74 ? -7.633 8.966 2.323 1.00 95.00 74 LEU A C 1
ATOM 523 O O . LEU A 1 74 ? -6.409 8.969 2.155 1.00 95.00 74 LEU A O 1
ATOM 527 N N . PRO A 1 75 ? -8.252 7.923 2.911 1.00 93.19 75 PRO A N 1
ATOM 528 C CA . PRO A 1 75 ? -7.536 6.721 3.317 1.00 93.19 75 PRO A CA 1
ATOM 529 C C . PRO A 1 75 ? -7.191 5.878 2.082 1.00 93.19 75 PRO A C 1
ATOM 531 O O . PRO A 1 75 ? -8.049 5.204 1.515 1.00 93.19 75 PRO A O 1
ATOM 534 N N . VAL A 1 76 ? -5.925 5.905 1.664 1.00 94.19 76 VAL A N 1
ATOM 535 C CA . VAL A 1 76 ? -5.430 5.122 0.520 1.00 94.19 76 VAL A CA 1
ATOM 536 C C . VAL A 1 76 ? -4.503 3.990 0.948 1.00 94.19 76 VAL A C 1
ATOM 538 O O . VAL A 1 76 ? -3.805 4.065 1.958 1.00 94.19 76 VAL A O 1
ATOM 541 N N . SER A 1 77 ? -4.472 2.929 0.143 1.00 92.62 77 SER A N 1
ATOM 542 C CA . SER A 1 77 ? -3.569 1.795 0.338 1.00 92.62 77 SER A CA 1
ATOM 543 C C . SER A 1 77 ? -2.176 2.108 -0.215 1.00 92.62 77 SER A C 1
ATOM 545 O O . SER A 1 77 ? -2.005 2.320 -1.416 1.00 92.62 77 SER A O 1
ATOM 547 N N . THR A 1 78 ? -1.160 2.063 0.650 1.00 90.94 78 THR A N 1
ATOM 548 C CA . THR A 1 78 ? 0.253 2.198 0.254 1.00 90.94 78 THR A CA 1
ATOM 549 C C . THR A 1 78 ? 0.699 1.072 -0.682 1.00 90.94 78 THR A C 1
ATOM 551 O O . THR A 1 78 ? 1.495 1.305 -1.587 1.00 90.94 78 THR A O 1
ATOM 554 N 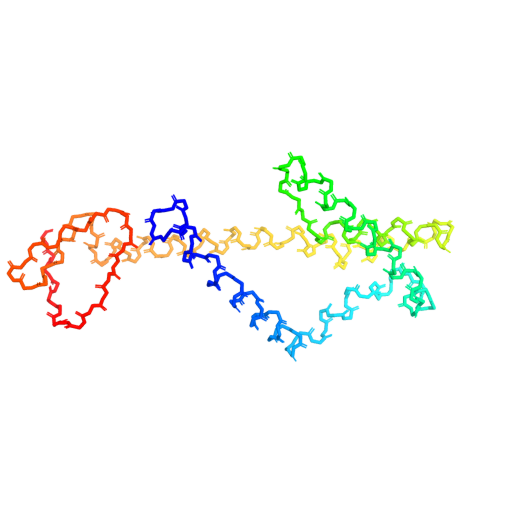N . THR A 1 79 ? 0.139 -0.134 -0.535 1.00 89.69 79 THR A N 1
ATOM 555 C CA . THR A 1 79 ? 0.405 -1.273 -1.426 1.00 89.69 79 THR A CA 1
ATOM 556 C C . THR A 1 79 ? -0.087 -1.011 -2.848 1.00 89.69 79 THR A C 1
ATOM 558 O O . THR A 1 79 ? 0.649 -1.263 -3.797 1.00 89.69 79 THR A O 1
ATOM 561 N N . HIS A 1 80 ? -1.290 -0.448 -3.012 1.00 91.19 80 HIS A N 1
ATOM 562 C CA . HIS A 1 80 ? -1.801 -0.079 -4.337 1.00 91.19 80 HIS A CA 1
ATOM 563 C C . HIS A 1 80 ? -0.982 1.046 -4.969 1.00 91.19 80 HIS A C 1
ATOM 565 O O . HIS A 1 80 ? -0.691 0.984 -6.160 1.00 91.19 80 HIS A O 1
ATOM 571 N N . ALA A 1 81 ? -0.558 2.035 -4.176 1.00 94.19 81 ALA A N 1
ATOM 572 C CA . ALA A 1 81 ? 0.312 3.102 -4.662 1.00 94.19 81 ALA A CA 1
ATOM 573 C C . ALA A 1 81 ? 1.664 2.557 -5.166 1.00 94.19 81 ALA A C 1
ATOM 575 O O . ALA A 1 81 ? 2.120 2.947 -6.239 1.00 94.19 81 ALA A O 1
ATOM 576 N N . LEU A 1 82 ? 2.276 1.611 -4.439 1.00 91.19 82 LEU A N 1
ATOM 577 C CA . LEU A 1 82 ? 3.527 0.959 -4.848 1.00 91.19 82 LEU A CA 1
ATOM 578 C C . LEU A 1 82 ? 3.367 0.092 -6.102 1.00 91.19 82 LEU A C 1
ATOM 580 O O . LEU A 1 82 ? 4.180 0.205 -7.015 1.00 91.19 82 LEU A O 1
ATOM 584 N N . ILE A 1 83 ? 2.324 -0.744 -6.176 1.00 90.19 83 ILE A N 1
ATOM 585 C CA . ILE A 1 83 ? 2.062 -1.582 -7.360 1.00 90.19 83 ILE A CA 1
ATOM 586 C C . ILE A 1 83 ? 1.760 -0.700 -8.577 1.00 90.19 83 ILE A C 1
ATOM 588 O O . ILE A 1 83 ? 2.290 -0.953 -9.653 1.00 90.19 83 ILE A O 1
ATOM 592 N N . GLY A 1 84 ? 0.962 0.359 -8.410 1.00 91.75 84 GLY A N 1
ATOM 593 C CA . GLY A 1 84 ? 0.674 1.323 -9.473 1.00 91.75 84 GLY A CA 1
ATOM 594 C C . GLY A 1 84 ? 1.936 2.021 -9.984 1.00 91.75 84 GLY A C 1
ATOM 595 O O . GLY A 1 84 ? 2.140 2.096 -11.194 1.00 91.75 84 GLY A O 1
ATOM 596 N N . GLY A 1 85 ? 2.824 2.449 -9.079 1.00 92.25 85 GLY A N 1
ATOM 597 C CA . GLY A 1 85 ? 4.137 2.993 -9.438 1.00 92.25 85 GLY A CA 1
ATOM 598 C C . GLY A 1 85 ? 5.018 1.983 -10.179 1.00 92.25 85 GLY A C 1
ATOM 599 O O . GLY A 1 85 ? 5.622 2.332 -11.190 1.00 92.25 85 GLY A O 1
ATOM 600 N N . LEU A 1 86 ? 5.047 0.723 -9.728 1.00 89.69 86 LEU A N 1
ATOM 601 C CA . LEU A 1 86 ? 5.810 -0.361 -10.358 1.00 89.69 86 LEU A CA 1
ATOM 602 C C . LEU A 1 86 ? 5.305 -0.671 -11.770 1.00 89.69 86 LEU A C 1
ATOM 604 O O . LEU A 1 86 ? 6.107 -0.804 -12.690 1.00 89.69 86 LEU A O 1
ATOM 608 N N . VAL A 1 87 ? 3.986 -0.767 -11.946 1.00 90.44 87 VAL A N 1
ATOM 609 C CA . VAL A 1 87 ? 3.349 -0.998 -13.249 1.00 90.44 87 VAL A CA 1
ATOM 610 C C . VAL A 1 87 ? 3.583 0.193 -14.175 1.00 90.44 87 VAL A C 1
ATOM 612 O O . VAL A 1 87 ? 3.942 -0.010 -15.328 1.00 90.44 87 VAL A O 1
ATOM 615 N N . GLY A 1 88 ? 3.445 1.427 -13.679 1.00 91.50 88 GLY A N 1
ATOM 616 C CA . GLY A 1 88 ? 3.682 2.639 -14.465 1.00 91.50 88 GLY A CA 1
ATOM 617 C C . GLY A 1 88 ? 5.132 2.761 -14.939 1.00 91.50 88 GLY A C 1
ATOM 618 O O . GLY A 1 88 ? 5.381 2.873 -16.138 1.00 91.50 88 GLY A O 1
ATOM 619 N N . ALA A 1 89 ? 6.097 2.677 -14.020 1.00 90.81 89 ALA A N 1
ATOM 620 C CA . ALA A 1 89 ? 7.519 2.726 -14.362 1.00 90.81 89 ALA A CA 1
ATOM 621 C C . ALA A 1 89 ? 7.936 1.527 -15.229 1.00 90.81 89 ALA A C 1
ATOM 623 O O . ALA A 1 89 ? 8.678 1.683 -16.198 1.00 90.81 89 ALA A O 1
ATOM 624 N N . GLY A 1 90 ? 7.426 0.331 -14.914 1.00 89.44 90 GLY A N 1
ATOM 625 C CA . GLY A 1 90 ? 7.681 -0.891 -15.670 1.00 89.44 90 GLY A CA 1
ATOM 626 C C . GLY A 1 90 ? 7.158 -0.811 -17.101 1.00 89.44 90 GLY A C 1
ATOM 627 O O . GLY A 1 90 ? 7.880 -1.182 -18.023 1.00 89.44 90 GLY A O 1
ATOM 628 N N . ALA A 1 91 ? 5.950 -0.279 -17.311 1.00 90.19 91 ALA A N 1
ATOM 629 C CA . ALA A 1 91 ? 5.370 -0.097 -18.642 1.00 90.19 91 ALA A CA 1
ATOM 630 C C . ALA A 1 91 ? 6.228 0.832 -19.511 1.00 90.19 91 ALA A C 1
ATOM 632 O O . ALA A 1 91 ? 6.459 0.528 -20.680 1.00 90.19 91 ALA A O 1
ATOM 633 N N . VAL A 1 92 ? 6.746 1.924 -18.938 1.00 91.00 92 VAL A N 1
ATOM 634 C CA . VAL A 1 92 ? 7.644 2.850 -19.647 1.00 91.00 92 VAL A CA 1
ATOM 635 C C . VAL A 1 92 ? 8.975 2.172 -19.976 1.00 91.00 92 VAL A C 1
ATOM 637 O O . VAL A 1 92 ? 9.417 2.215 -21.120 1.00 91.00 92 VAL A O 1
ATOM 640 N N . ALA A 1 93 ? 9.591 1.491 -19.009 1.00 87.50 93 ALA A N 1
ATOM 641 C CA . ALA A 1 93 ? 10.900 0.864 -19.191 1.00 87.50 93 ALA A CA 1
ATOM 642 C C . ALA A 1 93 ? 10.885 -0.334 -20.165 1.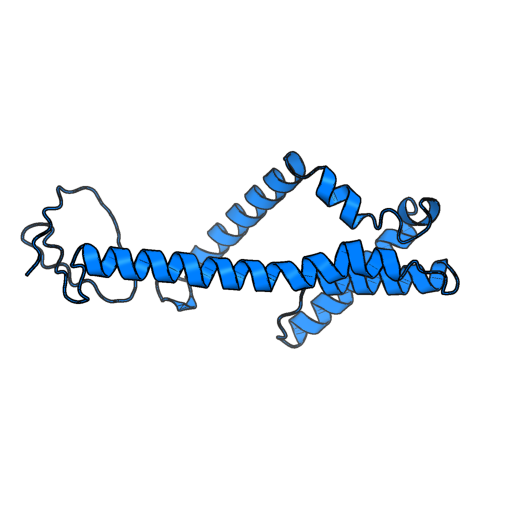00 87.50 93 ALA A C 1
ATOM 644 O O . ALA A 1 93 ? 11.884 -0.621 -20.820 1.00 87.50 93 ALA A O 1
ATOM 645 N N . THR A 1 94 ? 9.753 -1.033 -20.280 1.00 85.44 94 THR A N 1
ATOM 646 C CA . THR A 1 94 ? 9.594 -2.237 -21.123 1.00 85.44 94 THR A CA 1
ATOM 647 C C . THR A 1 94 ? 8.852 -1.978 -22.436 1.00 85.44 94 THR A C 1
ATOM 649 O O . THR A 1 94 ? 8.585 -2.920 -23.185 1.00 85.44 94 THR A O 1
ATOM 652 N N . HIS A 1 95 ? 8.521 -0.717 -22.742 1.00 85.81 95 HIS A N 1
ATOM 653 C CA . HIS A 1 95 ? 7.708 -0.340 -23.907 1.00 85.81 95 HIS A CA 1
ATOM 654 C C . HIS A 1 95 ? 6.348 -1.069 -23.948 1.00 85.81 95 HIS A C 1
ATOM 656 O O . HIS A 1 95 ? 5.884 -1.490 -25.003 1.00 85.81 95 HIS A O 1
ATOM 662 N N . GLY A 1 96 ? 5.719 -1.248 -22.783 1.00 80.88 96 GLY A N 1
ATOM 663 C CA . GLY A 1 96 ? 4.407 -1.887 -22.640 1.00 80.88 96 GLY A CA 1
ATOM 664 C C . GLY A 1 96 ? 4.421 -3.413 -22.499 1.00 80.88 96 GLY A C 1
ATOM 665 O O . GLY A 1 96 ? 3.358 -4.003 -22.312 1.00 80.88 96 GLY A O 1
ATOM 666 N N . HIS A 1 97 ? 5.587 -4.064 -22.528 1.00 82.25 97 HIS A N 1
ATOM 667 C CA . HIS A 1 97 ? 5.697 -5.511 -22.320 1.00 82.25 97 HIS A CA 1
ATOM 668 C C . HIS A 1 97 ? 5.692 -5.861 -20.827 1.00 82.25 97 HIS A C 1
ATOM 670 O O . HIS A 1 97 ? 6.739 -6.014 -20.199 1.00 82.25 97 HIS A O 1
ATOM 676 N N . LEU A 1 98 ? 4.493 -6.001 -20.259 1.00 83.69 98 LEU A N 1
ATOM 677 C CA . LEU A 1 98 ? 4.283 -6.437 -18.879 1.00 83.69 98 LEU A CA 1
ATOM 678 C C . LEU A 1 98 ? 3.587 -7.800 -18.828 1.00 83.69 98 LEU A C 1
ATOM 680 O O . LEU A 1 98 ? 2.598 -8.034 -19.522 1.00 83.69 98 LEU A O 1
ATOM 684 N N . ASP A 1 99 ? 4.043 -8.678 -17.934 1.00 84.88 99 ASP A N 1
ATOM 685 C CA . ASP A 1 99 ? 3.385 -9.960 -17.666 1.00 84.88 99 ASP A CA 1
ATOM 686 C C . ASP A 1 99 ? 2.132 -9.766 -16.789 1.00 84.88 99 ASP A C 1
ATOM 688 O O . ASP A 1 99 ? 2.136 -9.983 -15.571 1.00 84.88 99 ASP A O 1
ATOM 692 N N . LEU A 1 100 ? 1.018 -9.366 -17.415 1.00 84.94 100 LEU A N 1
ATOM 693 C CA . LEU A 1 100 ? -0.264 -9.120 -16.734 1.00 84.94 100 LEU A CA 1
ATOM 694 C C . LEU A 1 100 ? -0.788 -10.359 -15.991 1.00 84.94 100 LEU A C 1
ATOM 696 O O . LEU A 1 100 ? -1.386 -10.235 -14.922 1.00 84.94 100 LEU A O 1
ATOM 700 N N . ALA A 1 101 ? -0.533 -11.558 -16.520 1.00 86.25 101 ALA A N 1
ATOM 701 C CA . ALA A 1 101 ? -0.929 -12.806 -15.871 1.00 86.25 101 ALA A CA 1
ATOM 702 C C . ALA A 1 101 ? -0.221 -12.993 -14.515 1.00 86.25 101 ALA A C 1
ATOM 704 O O . ALA A 1 101 ? -0.862 -13.312 -13.510 1.00 86.25 101 ALA A O 1
ATOM 705 N N . ARG A 1 102 ? 1.093 -12.726 -14.454 1.00 84.62 102 ARG A N 1
ATOM 706 C CA . ARG A 1 102 ? 1.856 -12.775 -13.196 1.00 84.62 102 ARG A CA 1
ATOM 707 C C . ARG A 1 102 ? 1.476 -11.641 -12.256 1.00 84.62 102 ARG A C 1
ATOM 709 O O . ARG A 1 102 ? 1.422 -11.872 -11.047 1.00 84.62 102 ARG A O 1
ATOM 716 N N . LEU A 1 103 ? 1.181 -10.453 -12.786 1.00 85.56 103 LEU A N 1
ATOM 717 C CA . LEU A 1 103 ? 0.685 -9.320 -12.001 1.00 85.56 103 LEU A CA 1
ATOM 718 C C . LEU A 1 103 ? -0.613 -9.687 -11.275 1.00 85.56 103 LEU A C 1
ATOM 720 O O . LEU A 1 103 ? -0.726 -9.494 -10.061 1.00 85.56 103 LEU A O 1
ATOM 724 N N . GLY A 1 104 ? -1.554 -10.288 -12.007 1.00 85.25 104 GLY A N 1
ATOM 725 C CA . GLY A 1 104 ? -2.819 -10.773 -11.468 1.00 85.25 104 GLY A CA 1
ATOM 726 C C . GLY A 1 104 ? -2.623 -11.813 -10.365 1.00 85.25 104 GLY A C 1
ATOM 727 O O . GLY A 1 104 ? -3.137 -11.652 -9.259 1.00 85.25 104 GLY A O 1
ATOM 728 N N . ALA A 1 105 ? -1.829 -12.850 -10.635 1.00 86.19 105 ALA A N 1
ATOM 729 C CA . ALA A 1 105 ? -1.626 -13.951 -9.694 1.00 86.19 105 ALA A CA 1
ATOM 730 C C . ALA A 1 105 ? -0.840 -13.548 -8.433 1.00 86.19 105 ALA A C 1
ATOM 732 O O . ALA A 1 105 ? -1.149 -14.014 -7.339 1.00 86.19 105 ALA A O 1
ATOM 733 N N . THR A 1 106 ? 0.170 -12.686 -8.573 1.00 82.50 106 THR A N 1
ATOM 734 C CA . THR A 1 106 ? 1.113 -12.373 -7.483 1.00 82.50 106 THR A CA 1
ATOM 735 C C . THR A 1 106 ? 0.633 -11.217 -6.612 1.00 82.50 106 THR A C 1
ATOM 737 O O . THR A 1 106 ? 0.901 -11.202 -5.413 1.00 82.50 106 THR A O 1
ATOM 740 N N . PHE A 1 107 ? -0.082 -10.251 -7.194 1.00 85.31 107 PHE A N 1
ATOM 741 C CA . PHE A 1 107 ? -0.480 -9.034 -6.491 1.00 85.31 107 PHE A CA 1
ATOM 742 C C . PHE A 1 107 ? -1.992 -8.929 -6.360 1.00 85.31 107 PHE A C 1
ATOM 744 O O . PHE A 1 107 ? -2.497 -8.844 -5.246 1.00 85.31 107 PHE A O 1
ATOM 751 N N . VAL A 1 108 ? -2.731 -8.983 -7.469 1.00 88.50 108 VAL A N 1
ATOM 752 C CA . VAL A 1 108 ? -4.184 -8.740 -7.445 1.00 88.50 108 VAL A CA 1
ATOM 753 C C . VAL A 1 108 ? -4.917 -9.812 -6.637 1.00 88.50 108 VAL A C 1
ATOM 755 O O . VAL A 1 108 ? -5.755 -9.483 -5.798 1.00 88.50 108 VAL A O 1
ATOM 758 N N . LEU A 1 109 ? -4.574 -11.087 -6.838 1.00 89.88 109 LEU A N 1
ATOM 759 C CA . LEU A 1 109 ? -5.255 -12.198 -6.181 1.00 89.88 109 LEU A CA 1
ATOM 760 C C . LEU A 1 109 ? -5.066 -12.183 -4.648 1.00 89.88 109 LEU A C 1
ATOM 762 O O . LEU A 1 109 ? -6.080 -12.196 -3.948 1.00 89.88 109 LEU A O 1
ATOM 766 N N . PRO A 1 110 ? -3.844 -12.074 -4.082 1.00 87.31 110 PRO A N 1
ATOM 767 C CA . PRO A 1 110 ? -3.676 -11.934 -2.633 1.00 87.31 110 PRO A CA 1
ATOM 768 C C . PRO A 1 110 ? -4.309 -10.657 -2.061 1.00 87.31 110 PRO A C 1
ATOM 770 O O . PRO A 1 110 ? -4.870 -10.692 -0.962 1.00 87.31 110 PRO A O 1
ATOM 773 N N . LEU A 1 111 ? -4.263 -9.538 -2.798 1.00 88.25 111 LEU A N 1
ATOM 774 C CA . LEU A 1 111 ? -4.883 -8.278 -2.372 1.00 88.25 111 LEU A CA 1
ATOM 775 C C . LEU A 1 111 ? -6.402 -8.402 -2.248 1.00 88.25 111 LEU A C 1
ATOM 777 O O . LEU A 1 111 ? -6.964 -7.885 -1.287 1.00 88.25 111 LEU A O 1
ATOM 781 N N . LEU A 1 112 ? -7.055 -9.108 -3.173 1.00 90.81 112 LEU A N 1
ATOM 782 C CA . LEU A 1 112 ? -8.501 -9.322 -3.131 1.00 90.81 112 LEU A CA 1
ATOM 783 C C . LEU A 1 112 ? -8.897 -10.390 -2.104 1.00 90.81 112 LEU A C 1
ATOM 785 O O . LEU A 1 112 ? -9.909 -10.260 -1.418 1.00 90.81 112 LEU A O 1
ATOM 789 N N . LEU A 1 113 ? -8.083 -11.438 -1.968 1.00 93.06 113 LEU A N 1
ATOM 790 C CA . LEU A 1 113 ? -8.361 -12.550 -1.065 1.00 93.06 113 LEU A CA 1
ATOM 791 C C . LEU A 1 113 ? -8.191 -12.157 0.411 1.00 93.06 113 LEU A C 1
ATOM 793 O O . LEU A 1 113 ? -8.962 -12.606 1.257 1.00 93.06 113 LEU A O 1
ATOM 797 N N . SER A 1 114 ? -7.218 -11.299 0.734 1.00 92.88 114 SER A N 1
ATOM 798 C CA . SER A 1 114 ? -6.923 -10.910 2.120 1.00 92.88 114 SER A CA 1
ATOM 799 C C . SER A 1 114 ? -8.101 -10.278 2.892 1.00 92.88 114 SER A C 1
ATOM 801 O O . SER A 1 114 ? -8.379 -10.768 3.990 1.00 92.88 114 SER A O 1
ATOM 803 N N . PRO A 1 115 ? -8.858 -9.279 2.381 1.00 93.19 115 PRO A N 1
ATOM 804 C CA . PRO A 1 115 ? -10.016 -8.740 3.094 1.00 93.19 115 PRO A CA 1
ATOM 805 C C . PRO A 1 115 ? -11.163 -9.749 3.198 1.00 93.19 115 PRO A C 1
ATOM 807 O O . PRO A 1 115 ? -11.864 -9.761 4.206 1.00 93.19 115 PRO A O 1
ATOM 810 N N . LEU A 1 116 ? -11.343 -10.623 2.200 1.00 94.81 116 LEU A N 1
ATOM 811 C CA . LEU A 1 116 ? -12.382 -11.656 2.228 1.00 94.81 116 LEU A CA 1
ATOM 812 C C . LEU A 1 116 ? -12.099 -12.702 3.310 1.00 94.81 116 LEU A C 1
ATOM 814 O O . LEU A 1 116 ? -12.988 -13.037 4.093 1.00 94.81 116 LEU A O 1
ATOM 818 N N . LEU A 1 117 ? -10.850 -13.167 3.402 1.00 95.50 117 LEU A N 1
ATOM 819 C CA . LEU A 1 117 ? -10.418 -14.066 4.471 1.00 95.50 117 LEU A CA 1
ATOM 820 C C . LEU A 1 117 ? -10.505 -13.387 5.840 1.00 95.50 117 LEU A C 1
ATOM 822 O O . LEU A 1 117 ? -10.995 -13.998 6.787 1.00 95.50 117 LEU A O 1
ATOM 826 N N . ALA A 1 118 ? -10.084 -12.123 5.944 1.00 94.88 118 ALA A N 1
ATOM 827 C CA . ALA A 1 118 ? -10.183 -11.361 7.185 1.00 94.88 118 ALA A CA 1
ATOM 828 C C . ALA A 1 118 ? -11.643 -11.208 7.641 1.00 94.88 118 ALA A C 1
ATOM 830 O O . ALA A 1 118 ? -11.944 -11.426 8.816 1.00 94.88 118 ALA A O 1
ATOM 831 N N . LEU A 1 119 ? -12.559 -10.893 6.721 1.00 95.81 119 LEU A N 1
ATOM 832 C CA . LEU A 1 119 ? -13.989 -10.796 7.003 1.00 95.81 119 LEU A CA 1
ATOM 833 C C . LEU A 1 119 ? -14.559 -12.148 7.439 1.00 95.81 119 LEU A C 1
ATOM 835 O O . LEU A 1 119 ? -15.210 -12.224 8.480 1.00 95.81 119 LEU A O 1
ATOM 839 N N . GLY A 1 120 ? -14.272 -13.214 6.688 1.00 95.88 120 GLY A N 1
ATOM 840 C CA . GLY A 1 120 ? -14.719 -14.567 7.018 1.00 95.88 120 GLY A CA 1
ATOM 841 C C . GLY A 1 120 ? -14.246 -15.003 8.404 1.00 95.88 120 GLY A C 1
ATOM 842 O O . GLY A 1 120 ? -15.054 -15.421 9.235 1.00 95.88 120 GLY A O 1
ATOM 843 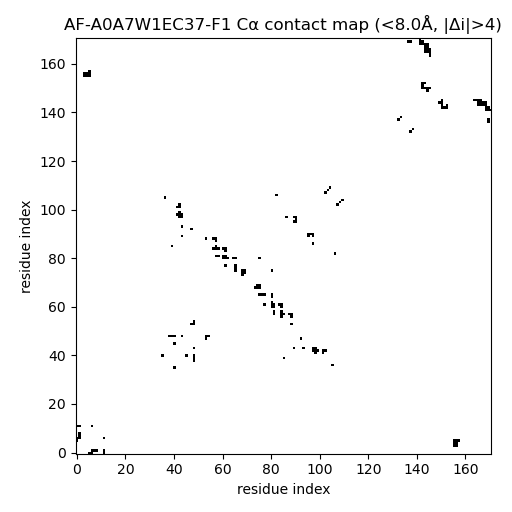N N . LEU A 1 121 ? -12.956 -14.820 8.698 1.00 96.50 121 LEU A N 1
ATOM 844 C CA . LEU A 1 121 ? -12.380 -15.145 10.000 1.00 96.50 121 LEU A CA 1
ATOM 845 C C . LEU A 1 121 ? -13.002 -14.304 11.121 1.00 96.50 121 LEU A C 1
ATOM 847 O O . LEU A 1 121 ? -13.336 -14.843 12.175 1.00 96.50 121 LEU A O 1
ATOM 851 N N . THR A 1 122 ? -13.207 -13.006 10.891 1.00 95.94 122 THR A N 1
ATOM 852 C CA . THR A 1 122 ? -13.829 -12.111 11.878 1.00 95.94 122 THR A CA 1
ATOM 853 C C . THR A 1 122 ? -15.258 -12.545 12.193 1.00 95.94 122 THR A C 1
ATOM 855 O O . THR A 1 122 ? -15.620 -12.624 13.365 1.00 95.94 122 THR A O 1
ATOM 858 N N . VAL A 1 123 ? -16.059 -12.885 11.179 1.00 96.38 123 VAL A N 1
ATOM 859 C CA . VAL A 1 123 ? -17.438 -13.371 11.360 1.00 96.38 123 VAL A CA 1
ATOM 860 C C . VAL A 1 123 ? -17.459 -14.675 12.161 1.00 96.38 123 VAL A C 1
ATOM 862 O O . VAL A 1 123 ? -18.252 -14.810 13.096 1.00 96.38 123 VAL A O 1
ATOM 865 N N . VAL A 1 124 ? -16.564 -15.615 11.844 1.00 96.06 124 VAL A N 1
ATOM 866 C CA . VAL A 1 124 ? -16.466 -16.903 12.546 1.00 96.06 124 VAL A CA 1
ATOM 867 C C . VAL A 1 124 ? -16.036 -16.712 14.000 1.00 96.06 124 VAL A C 1
ATOM 869 O O . VAL A 1 124 ? -16.716 -17.201 14.904 1.00 96.06 124 VAL A O 1
ATOM 872 N N . LEU A 1 125 ? -14.947 -15.977 14.244 1.00 96.06 125 LEU A N 1
ATOM 873 C CA . LEU A 1 125 ? -14.420 -15.745 15.590 1.00 96.06 125 LEU A CA 1
ATOM 874 C C . LEU A 1 125 ? -15.407 -14.954 16.446 1.00 96.06 125 LEU A C 1
ATOM 876 O O . LEU A 1 125 ? -15.728 -15.379 17.554 1.00 96.06 125 LEU A O 1
ATOM 880 N N . TYR A 1 126 ? -15.943 -13.843 15.934 1.00 94.50 126 TYR A N 1
ATOM 881 C CA . TYR A 1 126 ? -16.931 -13.052 16.665 1.00 94.50 126 TYR A CA 1
ATOM 882 C C . TYR A 1 126 ? -18.186 -13.874 16.977 1.00 94.50 126 TYR A C 1
ATOM 884 O O . TYR A 1 126 ? -18.688 -13.830 18.099 1.00 94.50 126 TYR A O 1
ATOM 892 N N . GLY A 1 127 ? -18.662 -14.681 16.023 1.00 93.00 127 GLY A N 1
ATOM 893 C CA . GLY A 1 127 ? -19.786 -15.592 16.231 1.00 93.00 127 GLY A CA 1
ATOM 894 C C . GLY A 1 127 ? -19.508 -16.648 17.304 1.00 93.00 127 GLY A C 1
ATOM 895 O O . GLY A 1 127 ? -20.357 -16.881 18.167 1.00 93.00 127 GLY A O 1
ATOM 896 N N . ALA A 1 128 ? -18.321 -17.257 17.296 1.00 92.81 128 ALA A N 1
ATOM 897 C CA . ALA A 1 128 ? -17.900 -18.223 18.309 1.00 92.81 128 ALA A CA 1
ATOM 898 C C . ALA A 1 128 ? -17.807 -17.581 19.702 1.00 92.81 128 ALA A C 1
ATOM 900 O O . ALA A 1 128 ? -18.392 -18.102 20.653 1.00 92.81 128 ALA A O 1
ATOM 901 N N . LEU A 1 129 ? -17.168 -16.411 19.813 1.00 90.62 129 LEU A N 1
ATOM 902 C CA . LEU A 1 129 ? -17.085 -15.654 21.064 1.00 90.62 129 LEU A CA 1
ATOM 903 C C . LEU A 1 129 ? -18.474 -15.237 21.561 1.00 90.62 129 LEU A C 1
ATOM 905 O O . LEU A 1 129 ? -18.753 -15.325 22.754 1.00 90.62 129 LEU A O 1
ATOM 909 N N . ALA A 1 130 ? -19.373 -14.826 20.665 1.00 87.50 130 ALA A N 1
ATOM 910 C CA . ALA A 1 130 ? -20.737 -14.458 21.029 1.00 87.50 130 ALA A CA 1
ATOM 911 C C . ALA A 1 130 ? -21.551 -15.660 21.534 1.00 87.50 130 ALA A C 1
ATOM 913 O O . ALA A 1 130 ? -22.336 -15.508 22.471 1.00 87.50 130 ALA A O 1
ATOM 914 N N . ARG A 1 131 ? -21.370 -16.848 20.941 1.00 89.38 131 ARG A N 1
ATOM 915 C CA . ARG A 1 131 ? -21.998 -18.093 21.416 1.00 89.38 131 ARG A CA 1
ATOM 916 C C . ARG A 1 131 ? -21.437 -18.516 22.770 1.00 89.38 131 ARG A C 1
ATOM 918 O O . ARG A 1 131 ? -22.221 -18.786 23.673 1.00 89.38 131 ARG A O 1
ATOM 925 N N . LEU A 1 132 ? -20.113 -18.495 22.932 1.00 86.81 132 LEU A N 1
ATOM 926 C CA . LEU A 1 132 ? -19.452 -18.812 24.198 1.00 86.81 132 LEU A CA 1
ATOM 927 C C . LEU A 1 132 ? -19.895 -17.858 25.312 1.00 86.81 132 LEU A C 1
ATOM 929 O O . LEU A 1 132 ? -20.260 -18.302 26.393 1.00 86.81 132 LEU A O 1
ATOM 933 N N . ARG A 1 133 ? -19.958 -16.552 25.026 1.00 84.38 133 ARG A N 1
ATOM 934 C CA . ARG A 1 133 ? -20.434 -15.540 25.976 1.00 84.38 133 ARG A CA 1
ATOM 935 C C . ARG A 1 133 ? -21.863 -15.817 26.454 1.00 84.38 133 ARG A C 1
ATOM 937 O O . ARG A 1 133 ? -22.143 -15.638 27.635 1.00 84.38 133 ARG A O 1
ATOM 944 N N . ARG A 1 134 ? -22.757 -16.248 25.554 1.00 80.00 134 ARG A N 1
ATOM 945 C CA . ARG A 1 134 ? -24.130 -16.643 25.917 1.00 80.00 134 ARG A CA 1
ATOM 946 C C . ARG A 1 134 ? -24.155 -17.936 26.733 1.00 80.00 134 ARG A C 1
ATOM 948 O O . ARG A 1 134 ? -24.904 -18.003 27.696 1.00 80.00 134 ARG A O 1
ATOM 955 N N . GLY A 1 135 ? -23.325 -18.921 26.380 1.00 81.75 135 GLY A N 1
ATOM 956 C CA . GLY A 1 135 ? -23.206 -20.183 27.120 1.00 81.75 135 GLY A CA 1
ATOM 957 C C . GLY A 1 135 ? -22.637 -20.019 28.533 1.00 81.75 135 GLY A C 1
ATOM 958 O O . GLY A 1 135 ? -23.034 -20.743 29.434 1.00 81.75 135 GLY A O 1
ATOM 959 N N . LEU A 1 136 ? -21.765 -19.029 28.742 1.00 80.00 136 LEU A N 1
ATOM 960 C CA . LEU A 1 136 ? -21.212 -18.668 30.053 1.00 80.00 136 LEU A CA 1
ATOM 961 C C . LEU A 1 136 ? -22.113 -17.713 30.860 1.00 80.00 136 LEU A C 1
ATOM 963 O O . LEU A 1 136 ? -21.704 -17.252 31.920 1.00 80.00 136 LEU A O 1
ATOM 967 N N . GLY A 1 137 ? -23.309 -17.366 30.366 1.00 70.25 137 GLY A N 1
ATOM 968 C CA . GLY A 1 137 ? -24.255 -16.514 31.096 1.00 70.25 137 GLY A CA 1
ATOM 969 C C . GLY A 1 137 ? -23.817 -15.053 31.275 1.00 70.25 137 GLY A C 1
ATOM 970 O O . GLY A 1 137 ? -24.398 -14.339 32.086 1.00 70.25 137 GLY A O 1
ATOM 971 N N . ILE A 1 138 ? -22.821 -14.567 30.520 1.00 65.56 138 ILE A N 1
ATOM 972 C CA . ILE A 1 138 ? -22.281 -13.200 30.652 1.00 65.56 138 ILE A CA 1
ATOM 973 C C . ILE A 1 138 ? -23.233 -12.200 29.969 1.00 65.56 138 ILE A C 1
ATOM 975 O O . ILE A 1 138 ? -23.006 -11.723 28.842 1.00 65.56 138 ILE A O 1
ATOM 979 N N . ALA A 1 139 ? -24.335 -11.891 30.652 1.00 59.31 139 ALA A N 1
ATOM 980 C CA . ALA A 1 139 ? -25.284 -10.848 30.280 1.00 59.31 139 ALA A CA 1
ATOM 981 C C . ALA A 1 139 ? -24.686 -9.446 30.512 1.00 59.31 139 ALA A C 1
ATOM 983 O O . ALA A 1 139 ? -23.714 -9.270 31.249 1.00 59.31 139 ALA A O 1
ATOM 984 N N . ARG A 1 140 ? -25.248 -8.419 29.855 1.00 53.75 140 ARG A N 1
ATOM 985 C CA . ARG A 1 140 ? -24.776 -7.017 29.941 1.00 53.75 140 ARG A CA 1
ATOM 986 C C . ARG A 1 140 ? -24.839 -6.413 31.359 1.00 53.75 140 ARG A C 1
ATOM 988 O O . ARG A 1 140 ? -24.305 -5.330 31.550 1.00 53.75 140 ARG A O 1
ATOM 995 N N . THR A 1 141 ? -25.435 -7.113 32.320 1.00 48.84 141 THR A N 1
ATOM 996 C CA . THR A 1 141 ? -25.592 -6.738 33.734 1.00 48.84 141 THR A CA 1
ATOM 997 C C . THR A 1 141 ? -24.733 -7.590 34.674 1.00 48.84 141 THR A C 1
ATOM 999 O O . THR A 1 141 ? -25.091 -7.784 35.829 1.00 48.84 141 THR A O 1
ATOM 1002 N N . SER A 1 142 ? -23.603 -8.127 34.203 1.00 45.22 142 SER A N 1
ATOM 1003 C CA . SER A 1 142 ? -22.658 -8.810 35.096 1.00 45.22 142 SER A CA 1
ATOM 1004 C C . SER A 1 142 ? -21.955 -7.760 35.966 1.00 45.22 142 SER A C 1
ATOM 1006 O O . SER A 1 142 ? -20.989 -7.138 35.526 1.00 45.22 142 SER A O 1
ATOM 1008 N N . CYS A 1 143 ? -22.471 -7.514 37.170 1.00 49.94 143 CYS A N 1
ATOM 1009 C CA . CYS A 1 143 ? -21.796 -6.706 38.182 1.00 49.94 143 CYS A CA 1
ATOM 1010 C C . CYS A 1 143 ? -20.595 -7.497 38.714 1.00 49.94 143 CYS A C 1
ATOM 1012 O O . CYS A 1 143 ? -20.755 -8.534 39.350 1.00 49.94 143 CYS A O 1
ATOM 1014 N N . LEU A 1 144 ? -19.381 -7.023 38.435 1.00 51.91 144 LEU A N 1
ATOM 1015 C CA . LEU A 1 144 ? -18.167 -7.548 39.056 1.00 51.91 144 LEU A CA 1
ATOM 1016 C C . LEU A 1 144 ? -18.014 -6.879 40.427 1.00 51.91 144 LEU A C 1
ATOM 1018 O O . LEU A 1 144 ? -17.599 -5.725 40.507 1.00 51.91 144 LEU A O 1
ATOM 1022 N N . CYS A 1 145 ? -18.363 -7.586 41.502 1.00 42.91 145 CYS A N 1
ATOM 1023 C CA . CYS A 1 145 ? -18.081 -7.129 42.861 1.00 42.91 145 CYS A CA 1
ATOM 1024 C C . CYS A 1 145 ? -16.598 -7.369 43.179 1.00 42.91 145 CYS A C 1
ATOM 1026 O O . CYS A 1 145 ? -16.184 -8.496 43.437 1.00 42.91 145 CYS A O 1
ATOM 1028 N N . ALA A 1 146 ? -15.790 -6.309 43.170 1.00 44.31 146 ALA A N 1
ATOM 1029 C CA . ALA A 1 146 ? -14.418 -6.333 43.671 1.00 44.31 146 ALA A CA 1
ATOM 1030 C C . ALA A 1 146 ? -14.371 -5.619 45.035 1.00 44.31 146 ALA A C 1
ATOM 1032 O O . ALA A 1 146 ? -14.040 -4.439 45.117 1.00 44.31 146 ALA A O 1
ATOM 1033 N N . GLY A 1 147 ? -14.740 -6.331 46.107 1.00 50.09 147 GLY A N 1
ATOM 1034 C CA . GLY A 1 147 ? -14.846 -5.760 47.460 1.00 50.09 147 GLY A CA 1
ATOM 1035 C C . GLY A 1 147 ? -15.970 -4.721 47.618 1.00 50.09 147 GLY A C 1
ATOM 1036 O O . GLY A 1 147 ? -16.751 -4.501 46.698 1.00 50.09 147 GLY A O 1
ATOM 1037 N N . GLU A 1 148 ? -16.051 -4.083 48.793 1.00 46.28 148 GLU A N 1
ATOM 1038 C CA . GLU A 1 148 ? -17.072 -3.090 49.222 1.00 46.28 148 GLU A CA 1
ATOM 1039 C C . GLU A 1 148 ? -17.170 -1.814 48.345 1.00 46.28 148 GLU A C 1
ATOM 1041 O O . GLU A 1 148 ? -17.880 -0.870 48.686 1.00 46.28 148 GLU A O 1
ATOM 1046 N N . ALA A 1 149 ? -16.476 -1.752 47.205 1.00 43.38 149 ALA A N 1
ATOM 1047 C CA . ALA A 1 149 ? -16.592 -0.667 46.241 1.00 43.38 149 ALA A CA 1
ATOM 1048 C C . ALA A 1 149 ? -17.298 -1.162 44.971 1.00 43.38 149 ALA A C 1
ATOM 1050 O O . ALA A 1 149 ? -16.781 -1.974 44.202 1.00 43.38 149 ALA A O 1
ATOM 1051 N N . LEU A 1 150 ? -18.502 -0.635 44.750 1.00 43.09 150 LEU A N 1
ATOM 1052 C CA . LEU A 1 150 ? -19.362 -0.936 43.610 1.00 43.09 150 LEU A CA 1
ATOM 1053 C C . LEU A 1 150 ? -18.712 -0.425 42.304 1.00 43.09 150 LEU A C 1
ATOM 1055 O O . LEU A 1 150 ? -18.839 0.746 41.947 1.00 43.09 150 LEU A O 1
ATOM 1059 N N . LEU A 1 151 ? -17.991 -1.287 41.580 1.00 49.03 151 LEU A N 1
ATOM 1060 C CA . LEU A 1 151 ? -17.466 -0.961 40.251 1.00 49.03 151 LEU A CA 1
ATOM 1061 C C . LEU A 1 151 ? -18.586 -1.047 39.206 1.00 49.03 151 LEU A C 1
ATOM 1063 O O . LEU A 1 151 ? -18.937 -2.119 38.713 1.00 49.03 151 LEU A O 1
ATOM 1067 N N . ALA A 1 152 ? -19.124 0.110 38.823 1.00 41.16 152 ALA A N 1
ATOM 1068 C CA . ALA A 1 152 ? -19.941 0.233 37.626 1.00 41.16 152 ALA A CA 1
ATOM 1069 C C . ALA A 1 152 ? -19.056 0.022 36.386 1.00 41.16 152 ALA A C 1
ATOM 1071 O O . ALA A 1 152 ? -18.259 0.882 36.011 1.00 41.16 152 ALA A O 1
ATOM 1072 N N . LEU A 1 153 ? -19.208 -1.130 35.732 1.00 44.75 153 LEU A N 1
ATOM 1073 C CA . LEU A 1 153 ? -18.671 -1.380 34.396 1.00 44.75 153 LEU A CA 1
ATOM 1074 C C . LEU A 1 153 ? -19.375 -0.454 33.394 1.00 44.75 153 LEU A C 1
ATOM 1076 O O . LEU A 1 153 ? -20.382 -0.806 32.780 1.00 44.75 153 LEU A O 1
ATOM 1080 N N . SER A 1 154 ? -18.850 0.760 33.244 1.00 38.78 154 SER A N 1
ATOM 1081 C CA . SER A 1 154 ? -19.223 1.649 32.149 1.00 38.78 154 SER A CA 1
ATOM 1082 C C . SER A 1 154 ? -18.734 1.042 30.823 1.00 38.78 154 SER A C 1
ATOM 1084 O O . SER A 1 154 ? -17.619 0.519 30.764 1.00 38.78 154 SER A O 1
ATOM 1086 N N . PRO A 1 155 ? -19.528 1.095 29.736 1.00 44.28 155 PRO A N 1
ATOM 1087 C CA . PRO A 1 155 ? -19.214 0.458 28.449 1.00 44.28 155 PRO A CA 1
ATOM 1088 C C . PRO A 1 155 ? -17.957 1.006 27.745 1.00 44.28 155 PRO A C 1
ATOM 1090 O O . PRO A 1 155 ? -17.562 0.482 26.702 1.00 44.28 155 PRO A O 1
ATOM 1093 N N . ALA A 1 156 ? -17.311 2.036 28.296 1.00 41.22 156 ALA A N 1
ATOM 1094 C CA . ALA A 1 156 ? -16.014 2.528 27.853 1.00 41.22 156 ALA A CA 1
ATOM 1095 C C . ALA A 1 156 ? -14.899 1.718 28.543 1.00 41.22 156 ALA A C 1
ATOM 1097 O O . ALA A 1 156 ? -14.540 1.981 29.686 1.00 41.22 156 ALA A O 1
ATOM 1098 N N . GLY A 1 157 ? -14.393 0.696 27.844 1.00 45.81 157 GLY A N 1
ATOM 1099 C CA . GLY A 1 157 ? -13.477 -0.335 28.346 1.00 45.81 157 GLY A CA 1
ATOM 1100 C C . GLY A 1 157 ? -12.137 0.151 28.912 1.00 45.81 157 GLY A C 1
ATOM 1101 O O . GLY A 1 157 ? -11.093 -0.018 28.285 1.00 45.81 157 GLY A O 1
ATOM 1102 N N . ALA A 1 158 ? -12.159 0.666 30.135 1.00 42.69 158 ALA A N 1
ATOM 1103 C CA . ALA A 1 158 ? -10.987 0.895 30.962 1.00 42.69 158 ALA A CA 1
ATOM 1104 C C . ALA A 1 158 ? -11.050 -0.043 32.175 1.00 42.69 158 ALA A C 1
ATOM 1106 O O . ALA A 1 158 ? -11.436 0.348 33.272 1.00 42.69 158 ALA A O 1
ATOM 1107 N N . ALA A 1 159 ? -10.683 -1.309 31.969 1.00 43.50 159 ALA A N 1
ATOM 1108 C CA . ALA A 1 159 ? -10.348 -2.191 33.079 1.00 43.50 159 ALA A CA 1
ATOM 1109 C C . ALA A 1 159 ? -8.919 -1.849 33.530 1.00 43.50 159 ALA A C 1
ATOM 1111 O O . ALA A 1 159 ? -7.945 -2.337 32.959 1.00 43.50 159 ALA A O 1
ATOM 1112 N N . ALA A 1 160 ? -8.784 -0.963 34.516 1.00 39.56 160 ALA A N 1
ATOM 1113 C CA . ALA A 1 160 ? -7.528 -0.800 35.236 1.00 39.56 160 ALA A CA 1
ATOM 1114 C C . ALA A 1 160 ? -7.420 -1.945 36.257 1.00 39.56 160 ALA A C 1
ATOM 1116 O O . ALA A 1 160 ? -8.022 -1.891 37.325 1.00 39.56 160 ALA A O 1
ATOM 1117 N N . LEU A 1 161 ? -6.706 -3.019 35.901 1.00 40.41 161 LEU A N 1
ATOM 1118 C CA . LEU A 1 161 ? -6.380 -4.097 36.837 1.00 40.41 161 LEU A CA 1
ATOM 1119 C C . LEU A 1 161 ? -5.234 -3.648 37.753 1.00 40.41 161 LEU A C 1
ATOM 1121 O O . LEU A 1 161 ? -4.075 -3.655 37.340 1.00 40.41 161 LEU A O 1
ATOM 1125 N N . SER A 1 162 ? -5.538 -3.346 39.014 1.00 36.72 162 SER A N 1
ATOM 1126 C CA . SER A 1 162 ? -4.572 -3.505 40.105 1.00 36.72 162 SER A CA 1
ATOM 1127 C C . SER A 1 162 ? -5.096 -4.561 41.081 1.00 36.72 162 SER A C 1
ATOM 1129 O O . SER A 1 162 ? -6.045 -4.313 41.816 1.00 36.72 162 SER A O 1
ATOM 11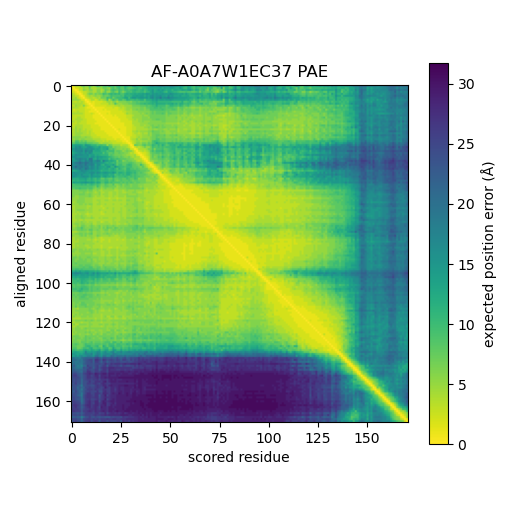31 N N . ALA A 1 163 ? -4.487 -5.745 40.997 1.00 42.94 163 ALA A N 1
ATOM 1132 C CA . ALA A 1 163 ? -4.485 -6.875 41.930 1.00 42.94 163 ALA A CA 1
ATOM 1133 C C . ALA A 1 163 ? -5.462 -6.843 43.129 1.00 42.94 163 ALA A C 1
ATOM 1135 O O . ALA A 1 163 ? -5.142 -6.248 44.151 1.00 42.94 163 ALA A O 1
ATOM 1136 N N . THR A 1 164 ? -6.564 -7.601 43.058 1.00 41.66 164 THR A N 1
ATOM 1137 C CA . THR A 1 164 ? -7.356 -8.085 44.215 1.00 41.66 164 THR A CA 1
ATOM 1138 C C . THR A 1 164 ? -8.161 -9.346 43.832 1.00 41.66 164 THR A C 1
ATOM 1140 O O . THR A 1 164 ? -8.318 -9.618 42.637 1.00 41.66 164 THR A O 1
ATOM 1143 N N . PRO A 1 165 ? -8.618 -10.173 44.802 1.00 42.84 165 PRO A N 1
ATOM 1144 C CA . PRO A 1 165 ? -9.230 -11.471 44.520 1.00 42.84 165 PRO A CA 1
ATOM 1145 C C . PRO A 1 165 ? -10.670 -11.273 44.030 1.00 42.84 165 PRO A C 1
ATOM 1147 O O . PRO A 1 165 ? -11.536 -10.830 44.778 1.00 42.84 165 PRO A O 1
ATOM 1150 N N . ILE A 1 166 ? -10.924 -11.566 42.756 1.00 50.44 166 ILE A N 1
ATOM 1151 C CA . ILE A 1 166 ? -12.236 -11.371 42.126 1.00 50.44 166 ILE A CA 1
ATOM 1152 C C . ILE A 1 166 ? -13.108 -12.605 42.388 1.00 50.44 166 ILE A C 1
ATOM 1154 O O . ILE A 1 166 ? -12.765 -13.701 41.943 1.00 50.44 166 ILE A O 1
ATOM 1158 N N . SER A 1 167 ? -14.253 -12.430 43.054 1.00 41.22 167 SER A N 1
ATOM 1159 C CA . SER A 1 167 ? -15.358 -13.395 43.037 1.00 41.22 167 SER A CA 1
ATOM 1160 C C . SER A 1 167 ? -16.430 -12.917 42.054 1.00 41.22 167 SER A C 1
ATOM 1162 O O . SER A 1 167 ? -16.833 -11.756 42.047 1.00 41.22 167 SER A O 1
ATOM 1164 N N . VAL A 1 168 ? -16.855 -13.807 41.157 1.00 44.09 168 VAL A N 1
ATOM 1165 C CA . VAL A 1 168 ? -17.847 -13.508 40.117 1.00 44.09 168 VAL A CA 1
ATOM 1166 C C . VAL A 1 168 ? -19.189 -14.071 40.565 1.00 44.09 168 VAL A C 1
ATOM 1168 O O . VAL A 1 168 ? -19.351 -15.288 40.620 1.00 44.09 168 VAL A O 1
ATOM 1171 N N . THR A 1 169 ? -20.152 -13.206 40.874 1.00 43.25 169 THR A N 1
ATOM 1172 C CA . THR A 1 169 ? -21.545 -13.596 41.125 1.00 43.25 169 THR A CA 1
ATOM 1173 C C . THR A 1 169 ? -22.399 -13.250 39.912 1.00 43.25 169 THR A C 1
ATOM 1175 O O . THR A 1 169 ? -22.539 -12.091 39.530 1.00 43.25 169 THR A O 1
ATOM 1178 N N . THR A 1 170 ? -22.961 -14.277 39.282 1.00 37.75 170 THR A N 1
ATOM 1179 C CA . THR A 1 170 ? -23.958 -14.148 38.216 1.00 37.75 170 THR A CA 1
ATOM 1180 C C . THR A 1 170 ? -25.343 -14.049 38.852 1.00 37.75 170 THR A C 1
ATOM 1182 O O . THR A 1 170 ? -25.749 -14.987 39.538 1.00 37.75 170 THR A O 1
ATOM 1185 N N . GLY A 1 171 ? -26.035 -12.924 38.657 1.00 33.62 171 GLY A N 1
ATOM 1186 C CA . GLY A 1 171 ? -27.446 -12.728 39.013 1.00 33.62 171 GLY A CA 1
ATOM 1187 C C . GLY A 1 171 ? -28.325 -12.701 37.775 1.00 33.62 171 GLY A C 1
ATOM 1188 O O . GLY A 1 171 ? -27.854 -12.155 36.750 1.00 33.62 171 GLY A O 1
#

Radius of gyration: 24.19 Å; Cα contacts (8 Å, |Δi|>4): 107; chains: 1; bounding box: 46×36×73 Å

pLDDT: mean 78.78, std 18.72, range [33.62, 96.75]